Protein AF-A0A945RLR1-F1 (afdb_monomer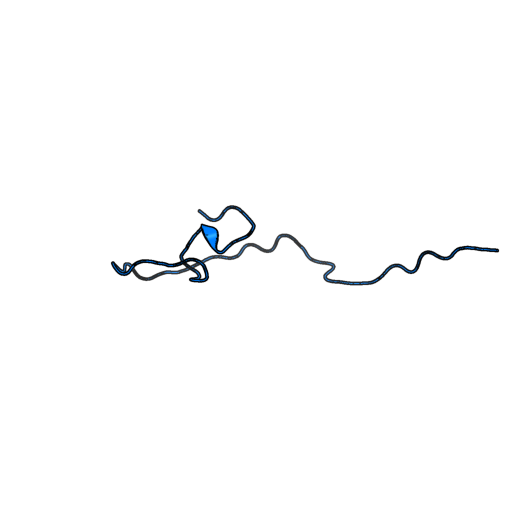_lite)

Structure (mmCIF, N/CA/C/O backbone):
data_AF-A0A945RLR1-F1
#
_entry.id   AF-A0A945RLR1-F1
#
loop_
_atom_site.group_PDB
_atom_site.id
_atom_site.type_symbol
_atom_site.label_atom_id
_atom_site.label_alt_id
_atom_site.label_comp_id
_atom_site.label_asym_id
_atom_site.label_entity_id
_atom_site.label_seq_id
_atom_site.pdbx_PDB_ins_code
_atom_site.Cartn_x
_atom_site.Cartn_y
_atom_site.Cartn_z
_atom_site.occupancy
_atom_site.B_iso_or_equiv
_atom_site.auth_seq_id
_atom_site.auth_comp_id
_atom_site.auth_asym_id
_atom_site.auth_atom_id
_atom_site.pdbx_PDB_model_num
ATOM 1 N N . MET A 1 1 ? -5.607 5.624 47.138 1.00 51.88 1 MET A N 1
ATOM 2 C CA . MET A 1 1 ? -4.647 6.036 46.094 1.00 51.88 1 MET A CA 1
ATOM 3 C C . MET A 1 1 ? -5.222 5.533 44.789 1.00 51.88 1 MET A C 1
ATOM 5 O O . MET A 1 1 ? -5.203 4.334 44.556 1.00 51.88 1 MET A O 1
ATOM 9 N N . GLU A 1 2 ? -5.902 6.401 44.048 1.00 60.22 2 GLU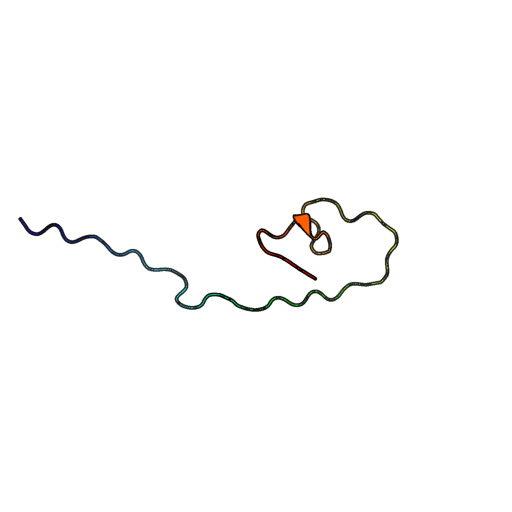 A N 1
ATOM 10 C CA . GLU A 1 2 ? -6.611 6.006 42.832 1.00 60.22 2 GLU A CA 1
ATOM 11 C C . GLU A 1 2 ? -5.640 6.107 41.651 1.00 60.22 2 GLU A C 1
ATOM 13 O O . GLU A 1 2 ? -5.194 7.194 41.281 1.00 60.22 2 GLU A O 1
ATOM 18 N N . ASN A 1 3 ? -5.246 4.954 41.109 1.00 67.19 3 ASN A N 1
ATOM 19 C CA . ASN A 1 3 ? -4.397 4.876 39.927 1.00 67.19 3 ASN A CA 1
ATOM 20 C C . ASN A 1 3 ? -5.249 5.174 38.686 1.00 67.19 3 ASN A C 1
ATOM 22 O O . ASN A 1 3 ? -5.718 4.256 38.014 1.00 67.19 3 ASN A O 1
ATOM 26 N N . THR A 1 4 ? -5.438 6.453 38.364 1.00 65.50 4 THR A N 1
ATOM 27 C CA . THR A 1 4 ? -5.990 6.847 37.064 1.00 65.50 4 THR A CA 1
ATOM 28 C C . THR A 1 4 ? -5.025 6.407 35.967 1.00 65.50 4 THR A C 1
ATOM 30 O O . THR A 1 4 ? -3.950 6.983 35.781 1.00 65.50 4 THR A O 1
ATOM 33 N N . SER A 1 5 ? -5.411 5.367 35.228 1.00 75.62 5 SER A N 1
ATOM 34 C CA . SER A 1 5 ? -4.762 5.009 33.973 1.00 75.62 5 SER A CA 1
ATOM 35 C C . SER A 1 5 ? -5.000 6.149 32.977 1.00 75.62 5 SER A C 1
ATOM 37 O O . SER A 1 5 ? -6.126 6.447 32.586 1.00 75.62 5 SER A O 1
ATOM 39 N N . ARG A 1 6 ? -3.932 6.864 32.606 1.00 76.56 6 ARG A N 1
ATOM 40 C CA . ARG A 1 6 ? -4.004 7.886 31.553 1.00 76.56 6 ARG A CA 1
ATOM 41 C C . ARG A 1 6 ? -4.312 7.189 30.234 1.00 76.56 6 ARG A C 1
ATOM 43 O O . ARG A 1 6 ? -3.471 6.460 29.717 1.00 76.56 6 ARG A O 1
ATOM 50 N N . VAL A 1 7 ? -5.488 7.450 29.676 1.00 78.31 7 VAL A N 1
ATOM 51 C CA . VAL A 1 7 ? -5.837 7.011 28.323 1.00 78.31 7 VAL A CA 1
ATOM 52 C C . VAL A 1 7 ? -5.291 8.046 27.337 1.00 78.31 7 VAL A C 1
ATOM 54 O O . VAL A 1 7 ? -5.625 9.227 27.428 1.00 78.31 7 VAL A O 1
ATOM 57 N N . SER A 1 8 ? -4.410 7.638 26.422 1.00 79.06 8 SER A N 1
ATOM 58 C CA . SER A 1 8 ? -3.901 8.503 25.350 1.00 79.06 8 SER A CA 1
ATOM 59 C C . SER A 1 8 ? -4.794 8.407 24.111 1.00 79.06 8 SER A C 1
ATOM 61 O O . SER A 1 8 ? -5.108 7.305 23.666 1.00 79.06 8 SER A O 1
ATOM 63 N N . GLY A 1 9 ? -5.183 9.553 23.546 1.00 79.88 9 GLY A N 1
ATOM 64 C CA . GLY A 1 9 ? -5.967 9.627 22.307 1.00 79.88 9 GLY A CA 1
ATOM 65 C C . GLY A 1 9 ? -5.181 9.238 21.046 1.00 79.88 9 GLY A C 1
ATOM 66 O O . GLY A 1 9 ? -3.969 9.039 21.081 1.00 79.88 9 GLY A O 1
ATOM 67 N N . GLY A 1 10 ? -5.885 9.161 19.915 1.00 81.81 10 GLY A N 1
ATOM 68 C CA . GLY A 1 10 ? -5.343 8.809 18.600 1.00 81.81 10 GLY A CA 1
ATOM 69 C C . GLY A 1 10 ? -6.404 8.962 17.504 1.00 81.81 10 GLY A C 1
ATOM 70 O O . GLY A 1 10 ? -7.398 9.663 17.694 1.00 81.81 10 GLY A O 1
ATOM 71 N N . LYS A 1 11 ? -6.227 8.297 16.355 1.00 79.25 11 LYS A N 1
ATOM 72 C CA . LYS A 1 11 ? -7.290 8.207 15.338 1.00 79.25 11 LYS A CA 1
ATOM 73 C C . LYS A 1 11 ? -8.451 7.368 15.881 1.00 79.25 11 LYS A C 1
ATOM 75 O O . LYS A 1 11 ? -8.277 6.190 16.165 1.00 79.25 11 LYS A O 1
ATOM 80 N N . THR A 1 12 ? -9.640 7.959 15.966 1.00 82.75 12 THR A N 1
ATOM 81 C CA . THR A 1 12 ? -10.893 7.252 16.292 1.00 82.75 12 THR A CA 1
ATOM 82 C C . THR A 1 12 ? -11.451 6.451 15.115 1.00 82.75 12 THR A C 1
ATOM 84 O O . THR A 1 12 ? -12.315 5.604 15.314 1.00 82.75 12 THR A O 1
ATOM 87 N N . ILE A 1 13 ? -10.945 6.697 13.901 1.00 80.50 13 ILE A N 1
ATOM 88 C CA . ILE A 1 13 ? -11.334 6.009 12.668 1.00 80.50 13 ILE A CA 1
ATOM 89 C C . ILE A 1 13 ? -10.187 5.121 12.185 1.00 80.50 13 ILE A C 1
ATOM 91 O O . ILE A 1 13 ? -9.059 5.585 11.992 1.00 80.50 13 ILE A O 1
ATOM 95 N N . TYR A 1 14 ? -10.505 3.853 11.953 1.00 80.12 14 TYR A N 1
ATOM 96 C CA . TYR A 1 14 ? -9.612 2.795 11.490 1.00 80.12 14 TYR A CA 1
ATOM 97 C C . TYR A 1 14 ? -10.272 2.021 10.339 1.00 80.12 14 TYR A C 1
ATOM 99 O O . TYR A 1 14 ? -11.483 2.095 10.153 1.00 80.12 14 TYR A O 1
ATOM 107 N N . GLY A 1 15 ? -9.470 1.301 9.549 1.00 79.19 15 GLY A N 1
ATOM 108 C CA . GLY A 1 15 ? -9.978 0.451 8.463 1.00 79.19 15 GLY A CA 1
ATOM 109 C C . GLY A 1 15 ? -10.376 1.184 7.176 1.00 79.19 15 GLY A C 1
ATOM 110 O O . GLY A 1 15 ? -11.209 0.682 6.430 1.00 79.19 15 GLY A O 1
ATOM 111 N N . ALA A 1 16 ? -9.807 2.362 6.896 1.00 78.75 16 ALA A N 1
ATOM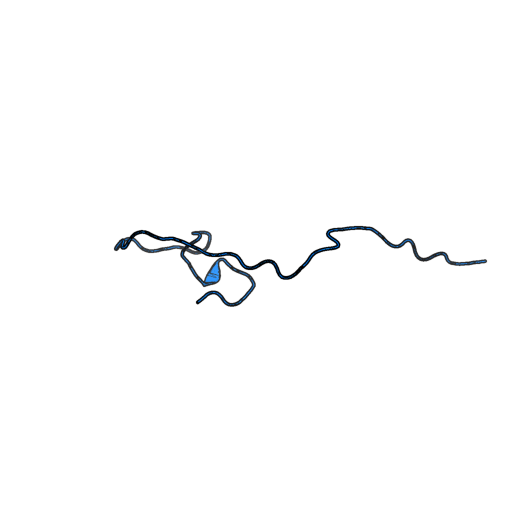 112 C CA . ALA A 1 16 ? -10.032 3.033 5.617 1.00 78.75 16 ALA A CA 1
ATOM 113 C C . ALA A 1 16 ? -9.459 2.204 4.454 1.00 78.75 16 ALA A C 1
ATOM 115 O O . ALA A 1 16 ? -8.306 1.773 4.505 1.00 78.75 16 ALA A O 1
ATOM 116 N N . SER A 1 17 ? -10.251 2.013 3.400 1.00 80.94 17 SER A N 1
ATOM 117 C CA . SER A 1 17 ? -9.790 1.372 2.170 1.00 80.94 17 SER A CA 1
ATOM 118 C C . SER A 1 17 ? -8.869 2.311 1.389 1.00 80.94 17 SER A C 1
ATOM 120 O O . SER A 1 17 ? -9.182 3.488 1.208 1.00 80.94 17 SER A O 1
ATOM 122 N N . VAL A 1 18 ? -7.749 1.782 0.901 1.00 80.25 18 VAL A N 1
ATOM 123 C CA . VAL A 1 18 ? -6.834 2.481 -0.010 1.00 80.25 18 VAL A CA 1
ATOM 124 C C . VAL A 1 18 ? -6.931 1.806 -1.374 1.00 80.25 18 VAL A C 1
ATOM 126 O O . VAL A 1 18 ? -6.729 0.601 -1.477 1.00 80.25 18 VAL A O 1
ATOM 129 N N . GLY A 1 19 ? -7.262 2.578 -2.410 1.00 86.69 19 GLY A N 1
ATOM 130 C CA . GLY A 1 19 ? -7.211 2.127 -3.801 1.00 86.69 19 GLY A CA 1
ATOM 131 C C . GLY A 1 19 ? -5.928 2.611 -4.470 1.00 86.69 19 GLY A C 1
ATOM 132 O O . GLY A 1 19 ? -5.552 3.771 -4.301 1.00 86.69 19 GLY A O 1
ATOM 133 N N . ILE A 1 20 ? -5.266 1.739 -5.232 1.00 89.00 20 ILE A N 1
ATOM 134 C CA . ILE A 1 20 ? -4.036 2.067 -5.960 1.00 89.00 20 ILE A CA 1
ATOM 135 C C . ILE A 1 20 ? -4.335 1.997 -7.456 1.00 89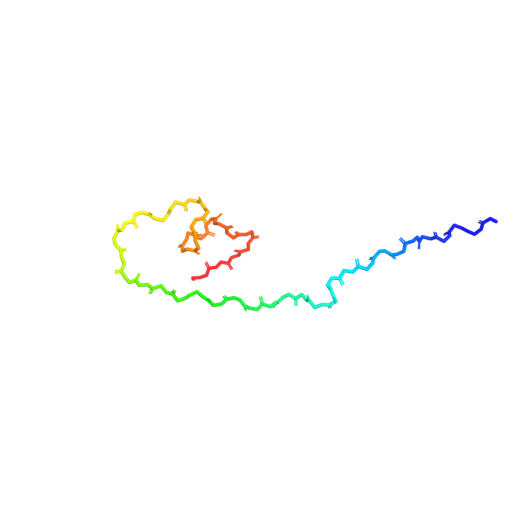.00 20 ILE A C 1
ATOM 137 O O . ILE A 1 20 ? -4.686 0.945 -7.980 1.00 89.00 20 ILE A O 1
ATOM 141 N N . LEU A 1 21 ? -4.195 3.128 -8.146 1.00 91.19 21 LEU A N 1
ATOM 142 C CA . LEU A 1 21 ? -4.262 3.189 -9.604 1.00 91.19 21 LEU A CA 1
ATOM 143 C C . LEU A 1 21 ? -2.839 3.222 -10.152 1.00 91.19 21 LEU A C 1
ATOM 145 O O . LEU A 1 21 ? -2.035 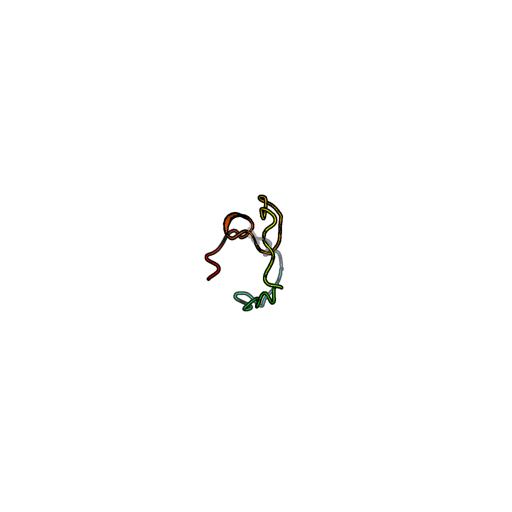4.063 -9.749 1.00 91.19 21 LEU A O 1
ATOM 149 N N . MET A 1 22 ? -2.527 2.307 -11.066 1.00 91.31 22 MET A N 1
ATOM 150 C CA . MET A 1 22 ? -1.191 2.170 -11.641 1.00 91.31 22 MET A CA 1
ATOM 151 C C . MET A 1 22 ? -1.242 2.111 -13.160 1.00 91.31 22 MET A C 1
ATOM 153 O O . MET A 1 22 ? -2.189 1.594 -13.748 1.00 91.31 22 MET A O 1
ATOM 157 N N . LEU A 1 23 ? -0.182 2.619 -13.786 1.00 92.88 23 LEU A N 1
ATOM 158 C CA . LEU A 1 23 ? 0.074 2.411 -15.206 1.00 92.88 23 LEU A CA 1
ATOM 159 C C . LEU A 1 23 ? 0.651 1.009 -15.432 1.00 92.88 23 LEU A C 1
ATOM 161 O O . LEU A 1 23 ? 1.415 0.507 -14.604 1.00 92.88 23 LEU A O 1
ATOM 165 N N . GLU A 1 24 ? 0.348 0.415 -16.584 1.00 92.12 24 GLU A N 1
ATOM 166 C CA . GLU A 1 24 ? 0.973 -0.835 -17.011 1.00 92.12 24 GLU A CA 1
ATOM 167 C C . GLU A 1 24 ? 2.427 -0.569 -17.423 1.00 92.12 24 GLU A C 1
ATOM 169 O O . GLU A 1 24 ? 2.726 0.004 -18.471 1.00 92.12 24 GLU A O 1
ATOM 174 N N . THR A 1 25 ? 3.354 -0.950 -16.551 1.00 93.62 25 THR A N 1
ATOM 175 C CA . THR A 1 25 ? 4.784 -0.670 -16.706 1.00 93.62 25 THR A CA 1
ATOM 176 C C . THR A 1 25 ? 5.601 -1.928 -16.471 1.00 93.62 25 THR A C 1
ATOM 178 O O . THR A 1 25 ? 5.235 -2.747 -15.635 1.00 93.62 25 THR A O 1
ATOM 181 N N . ARG A 1 26 ? 6.752 -2.051 -17.140 1.00 93.12 26 ARG A N 1
ATOM 182 C CA . ARG A 1 26 ? 7.621 -3.240 -17.042 1.00 93.12 26 ARG A CA 1
ATOM 183 C C . ARG A 1 26 ? 8.765 -3.130 -16.032 1.00 93.12 26 ARG A C 1
ATOM 185 O O . ARG A 1 26 ? 9.483 -4.104 -15.837 1.00 93.12 26 ARG A O 1
ATOM 192 N N . PHE A 1 27 ? 8.993 -1.960 -15.436 1.00 93.19 27 PHE A N 1
ATOM 193 C CA . PHE A 1 27 ? 10.083 -1.803 -14.475 1.00 93.19 27 PHE A CA 1
ATOM 194 C C . PHE A 1 27 ? 9.754 -2.498 -13.143 1.00 93.19 27 PHE A C 1
ATOM 196 O O . PHE A 1 27 ? 8.581 -2.556 -12.758 1.00 93.19 27 PHE A O 1
ATOM 203 N N . PRO A 1 28 ? 10.765 -3.030 -12.431 1.00 92.81 28 PRO A N 1
ATOM 204 C CA . PRO A 1 28 ? 10.542 -3.712 -11.165 1.00 92.81 28 PRO A CA 1
ATOM 205 C C . PRO A 1 28 ? 10.042 -2.734 -10.096 1.00 92.81 28 PRO A C 1
ATOM 207 O O . PRO A 1 28 ? 10.597 -1.651 -9.917 1.00 92.81 28 PRO A O 1
ATOM 210 N N . ARG A 1 29 ? 9.013 -3.146 -9.352 1.00 93.88 29 ARG A N 1
ATOM 211 C CA . ARG A 1 29 ? 8.516 -2.441 -8.164 1.00 93.88 29 ARG A CA 1
ATOM 212 C C . ARG A 1 29 ? 9.268 -2.976 -6.950 1.00 93.88 29 ARG A C 1
ATOM 214 O O . ARG A 1 29 ? 9.036 -4.115 -6.557 1.00 93.88 29 ARG A O 1
ATOM 221 N N . ILE A 1 30 ? 10.217 -2.208 -6.419 1.00 95.12 30 ILE A N 1
ATOM 222 C CA . ILE A 1 30 ? 11.022 -2.596 -5.246 1.00 95.12 30 ILE A CA 1
ATOM 223 C C . ILE A 1 30 ? 10.236 -2.392 -3.938 1.00 95.12 30 ILE A C 1
ATOM 225 O O . ILE A 1 30 ? 9.294 -1.598 -3.928 1.00 95.12 30 ILE A O 1
ATOM 229 N N . PRO A 1 31 ? 10.612 -3.046 -2.821 1.00 95.38 31 PRO A N 1
ATOM 230 C CA . PRO A 1 31 ? 10.028 -2.747 -1.515 1.00 95.38 31 PRO A CA 1
ATOM 231 C C . PRO A 1 31 ? 10.114 -1.249 -1.185 1.00 95.38 31 PRO A C 1
ATOM 233 O O . PRO A 1 31 ? 11.182 -0.648 -1.299 1.00 95.38 31 PRO A O 1
ATOM 236 N N . GLY A 1 32 ? 8.985 -0.649 -0.805 1.00 93.62 32 GLY A N 1
ATOM 237 C CA . GLY A 1 32 ? 8.829 0.798 -0.617 1.00 93.62 32 GLY A CA 1
ATOM 238 C C . GLY A 1 32 ? 8.120 1.507 -1.777 1.00 93.62 32 GLY A C 1
ATOM 239 O O . GLY A 1 32 ? 7.592 2.599 -1.579 1.00 93.62 32 GLY A O 1
ATOM 240 N N . ASP A 1 33 ? 8.045 0.893 -2.964 1.00 94.12 33 ASP A N 1
ATOM 241 C CA . ASP A 1 33 ? 7.181 1.366 -4.054 1.00 94.12 33 ASP A CA 1
ATOM 242 C C . ASP A 1 33 ? 5.707 1.073 -3.720 1.00 94.12 33 ASP A C 1
ATOM 244 O O . ASP A 1 33 ? 5.374 0.007 -3.194 1.00 94.12 33 ASP A O 1
ATOM 248 N N . ILE A 1 34 ? 4.808 2.006 -4.049 1.00 92.19 34 ILE A N 1
ATOM 249 C CA . ILE A 1 34 ? 3.367 1.889 -3.780 1.00 92.19 34 ILE A CA 1
ATOM 250 C C . ILE A 1 34 ? 2.729 0.668 -4.459 1.00 92.19 34 ILE A C 1
ATOM 252 O O . ILE A 1 34 ? 1.796 0.0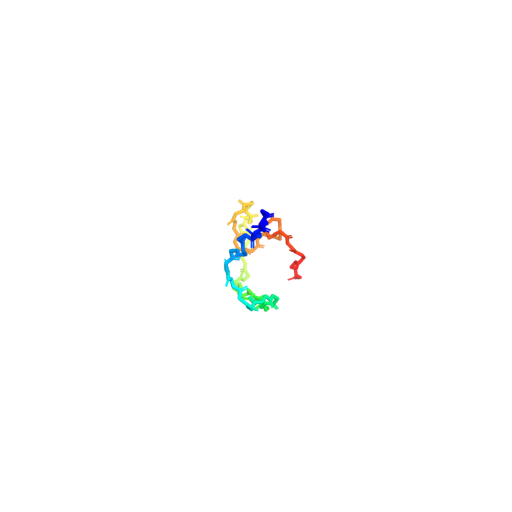87 -3.912 1.00 92.19 34 ILE A O 1
ATOM 256 N N . GLY A 1 35 ? 3.242 0.268 -5.625 1.00 91.44 35 GLY A N 1
ATOM 257 C CA . GLY A 1 35 ? 2.773 -0.868 -6.411 1.00 91.44 35 GLY A CA 1
ATOM 258 C C . GLY A 1 35 ? 3.377 -2.207 -6.005 1.00 91.44 35 GLY A C 1
ATOM 259 O O . GLY A 1 35 ? 3.055 -3.230 -6.604 1.00 91.44 35 GLY A O 1
ATOM 260 N N . HIS A 1 36 ? 4.276 -2.219 -5.020 1.00 93.38 36 HIS A N 1
ATOM 261 C CA . HIS A 1 36 ? 4.842 -3.445 -4.481 1.00 93.38 36 HIS A CA 1
ATOM 262 C C . HIS A 1 36 ? 3.996 -3.933 -3.298 1.00 93.38 36 HIS A C 1
ATOM 264 O O . HIS A 1 36 ? 3.903 -3.258 -2.275 1.00 93.38 36 HIS A O 1
ATOM 270 N N . ALA A 1 37 ? 3.412 -5.131 -3.401 1.00 91.12 37 ALA A N 1
ATOM 271 C CA . ALA A 1 37 ? 2.531 -5.671 -2.361 1.00 91.12 37 ALA A CA 1
ATOM 272 C C . ALA A 1 37 ? 3.209 -5.762 -0.977 1.00 91.12 37 ALA A C 1
ATOM 274 O O . ALA A 1 37 ? 2.588 -5.455 0.036 1.00 91.12 37 ALA A O 1
ATOM 275 N N . GLY A 1 38 ? 4.506 -6.092 -0.932 1.00 92.81 38 GLY A N 1
ATOM 276 C CA . GLY A 1 38 ? 5.295 -6.155 0.306 1.00 92.81 38 GLY A CA 1
ATOM 277 C C . GLY A 1 38 ? 5.566 -4.806 0.988 1.00 92.81 38 GLY A C 1
ATOM 278 O O . GLY A 1 38 ? 6.128 -4.786 2.078 1.00 92.81 38 GLY A O 1
ATOM 279 N N . THR A 1 39 ? 5.185 -3.679 0.376 1.00 94.06 39 THR A N 1
ATOM 280 C CA . THR A 1 39 ? 5.274 -2.348 1.001 1.00 94.06 39 THR A CA 1
ATOM 281 C C . THR A 1 39 ? 4.231 -2.179 2.106 1.00 94.06 39 THR A C 1
ATOM 283 O O . THR A 1 39 ? 4.427 -1.394 3.034 1.00 94.06 39 THR A O 1
ATOM 286 N N . TRP A 1 40 ? 3.120 -2.912 2.029 1.00 90.81 40 TRP A N 1
ATOM 287 C CA . TRP A 1 40 ? 1.980 -2.721 2.912 1.00 90.81 40 TRP A CA 1
ATOM 288 C C . TRP A 1 40 ? 1.989 -3.742 4.055 1.00 90.81 40 TRP A C 1
ATOM 290 O O . TRP A 1 40 ? 2.177 -4.934 3.817 1.00 90.81 40 TRP A O 1
ATOM 300 N N . PRO A 1 41 ? 1.728 -3.321 5.308 1.00 89.81 41 PRO A N 1
ATOM 301 C CA . PRO A 1 41 ? 1.649 -4.235 6.450 1.00 89.81 41 PRO A CA 1
ATOM 302 C C . PRO A 1 41 ? 0.316 -5.008 6.503 1.00 89.81 41 PRO A C 1
ATOM 304 O O . PRO A 1 41 ? -0.031 -5.587 7.531 1.00 89.81 41 PRO A O 1
ATOM 307 N N . PHE A 1 42 ? -0.460 -4.979 5.421 1.00 87.38 42 PHE A N 1
ATOM 308 C CA . PHE A 1 42 ? -1.754 -5.630 5.266 1.00 87.38 42 PHE A CA 1
ATOM 309 C C . PHE A 1 42 ? -1.907 -6.130 3.820 1.00 87.38 42 PHE A C 1
ATOM 311 O O . PHE A 1 42 ? -1.251 -5.594 2.925 1.00 87.38 42 PHE A O 1
ATOM 318 N N . PRO A 1 43 ? -2.767 -7.133 3.567 1.00 85.38 43 PRO A N 1
ATOM 319 C CA . PRO A 1 43 ? -2.993 -7.638 2.218 1.00 85.38 43 PRO A CA 1
ATOM 320 C C . PRO A 1 43 ? -3.511 -6.551 1.270 1.00 85.38 43 PRO A C 1
ATOM 322 O O . PRO A 1 43 ? -4.486 -5.862 1.570 1.00 85.38 43 PRO A O 1
ATOM 325 N N . VAL A 1 44 ? -2.879 -6.450 0.107 1.00 83.62 44 VAL A N 1
ATOM 326 C CA . VAL A 1 44 ? -3.294 -5.629 -1.037 1.00 83.62 44 VAL A CA 1
ATOM 327 C C . VAL A 1 44 ? -3.405 -6.550 -2.252 1.00 83.62 44 VAL A C 1
ATOM 329 O O . VAL A 1 44 ? -2.534 -7.401 -2.447 1.00 83.62 44 VAL A O 1
ATOM 332 N N . LEU A 1 45 ? -4.513 -6.432 -2.990 1.00 75.31 45 LEU A N 1
ATOM 333 C CA . LEU A 1 45 ? -4.851 -7.253 -4.161 1.00 75.31 45 LEU A CA 1
ATOM 334 C C . LEU A 1 45 ? -4.345 -6.623 -5.459 1.00 75.31 45 LEU A C 1
ATOM 336 O O . LEU A 1 45 ? -4.365 -5.373 -5.540 1.00 75.31 45 LEU A O 1
#

Secondary structure (DSSP, 8-state):
------PPP--S--------------S---TTSTT-GGGSSS---

Radius of gyration: 18.74 Å; chains: 1; bounding box: 22×17×63 Å

Sequence (45 aa):
MENTSRVSGGKTIYGASVGILMLETRFPRIPGDIGHAGTWPFPVL

Foldseek 3Di:
DDPPDDDDDDDPDDDDDDDDDDDDDDDDQDQVRPPDQNVDPDGDD

pLDDT: mean 84.74, std 9.78, range [51.88, 95.38]